Protein AF-A0AAD4LZF1-F1 (afdb_monomer)

Mean predicted aligned error: 11.94 Å

pLDDT: mean 76.44, std 16.48, range [36.81, 95.44]

Organism: NCBI:txid376703

Radius of gyration: 21.5 Å; Cα contacts (8 Å, |Δi|>4): 85; chains: 1; bounding box: 48×37×71 Å

InterPro domains:
  IPR036389 Ribonuclease III, endonuclease domain superfamily [G3DSA:1.10.1520.10] (51-117)
  IPR036389 Ribonuclease III, endonuclease domain superfamily [SSF69065] (52-113)

Foldseek 3Di:
DDDPDPDDPPQDDQDDQDDPVLLCVLQEDCQVVDVDPDDPDPPPPPPLPPLVVLVVNVQLVSHDHDPVCNCVQSPRSVNSVSSVVSSLVSCCVRPNDVVSCVNVCSRCVVVVVVVVVVVCVVVVHDPDDPPDPPPPPPDD

Structure (mmCIF, N/CA/C/O backbone):
data_AF-A0AAD4LZF1-F1
#
_entry.id   AF-A0AAD4LZF1-F1
#
loop_
_atom_site.group_PDB
_atom_site.id
_atom_site.type_symbol
_atom_site.label_atom_id
_atom_site.label_alt_id
_atom_site.label_comp_id
_atom_site.label_asym_id
_atom_site.label_entity_id
_atom_site.label_seq_id
_atom_site.pdbx_PDB_ins_code
_atom_site.Cartn_x
_atom_site.Cartn_y
_atom_site.Cartn_z
_atom_site.occupancy
_atom_site.B_iso_or_equiv
_atom_site.auth_seq_id
_atom_site.auth_comp_id
_atom_site.auth_asym_id
_atom_site.auth_atom_id
_atom_site.pdbx_PDB_model_num
ATOM 1 N N . MET A 1 1 ? 18.731 -2.431 35.825 1.00 36.81 1 MET A N 1
ATOM 2 C CA . MET A 1 1 ? 18.880 -1.824 34.486 1.00 36.81 1 MET A CA 1
ATOM 3 C C . MET A 1 1 ? 18.240 -2.764 33.480 1.00 36.81 1 MET A C 1
ATOM 5 O O . MET A 1 1 ? 18.875 -3.706 33.034 1.00 36.81 1 MET A O 1
ATOM 9 N N . THR A 1 2 ? 16.950 -2.585 33.219 1.00 37.28 2 THR A N 1
ATOM 10 C CA . THR A 1 2 ? 16.228 -3.294 32.157 1.00 37.28 2 THR A CA 1
ATOM 11 C C . THR A 1 2 ? 16.362 -2.472 30.876 1.00 37.28 2 THR A C 1
ATOM 13 O O . THR A 1 2 ? 16.086 -1.271 30.928 1.00 37.28 2 THR A O 1
ATOM 16 N N . PRO A 1 3 ? 16.807 -3.041 29.744 1.00 48.44 3 PRO A N 1
ATOM 17 C CA . PRO A 1 3 ? 16.782 -2.311 28.489 1.00 48.44 3 PRO A CA 1
ATOM 18 C C . PRO A 1 3 ? 15.330 -2.242 28.009 1.00 48.44 3 PRO A C 1
ATOM 20 O O . PRO A 1 3 ? 14.691 -3.265 27.768 1.00 48.44 3 PRO A O 1
ATOM 23 N N . SER A 1 4 ? 14.803 -1.023 27.920 1.00 38.22 4 SER A N 1
ATOM 24 C CA . SER A 1 4 ? 13.548 -0.724 27.240 1.00 38.22 4 SER A CA 1
ATOM 25 C C . SER A 1 4 ? 13.664 -1.163 25.784 1.00 38.22 4 SER A C 1
ATOM 27 O O . SER A 1 4 ? 14.467 -0.617 25.028 1.00 38.22 4 SER A O 1
ATOM 29 N N . VAL A 1 5 ? 12.875 -2.165 25.402 1.00 43.38 5 VAL A N 1
ATOM 30 C CA . VAL A 1 5 ? 12.679 -2.546 24.004 1.00 43.38 5 VAL A CA 1
ATOM 31 C C . VAL A 1 5 ? 12.005 -1.361 23.320 1.00 43.38 5 VAL A C 1
ATOM 33 O O . VAL A 1 5 ? 10.864 -1.022 23.625 1.00 43.38 5 VAL A O 1
ATOM 36 N N . GLN A 1 6 ? 12.749 -0.683 22.450 1.00 39.31 6 GLN A N 1
ATOM 37 C CA . GLN A 1 6 ? 12.203 0.312 21.540 1.00 39.31 6 GLN A CA 1
ATOM 38 C C . GLN A 1 6 ? 11.316 -0.430 20.538 1.00 39.31 6 GLN A C 1
ATOM 40 O O . GLN A 1 6 ? 11.811 -1.080 19.618 1.00 39.31 6 GLN A O 1
ATOM 45 N N . SER A 1 7 ? 10.006 -0.378 20.761 1.00 40.50 7 SER A N 1
ATOM 46 C CA . SER A 1 7 ? 8.990 -0.882 19.846 1.00 40.50 7 SER A CA 1
ATOM 47 C C . SER A 1 7 ? 9.054 -0.075 18.550 1.00 40.50 7 SER A C 1
ATOM 49 O O . SER A 1 7 ? 8.466 0.998 18.444 1.00 40.50 7 SER A O 1
ATOM 51 N N . SER A 1 8 ? 9.808 -0.565 17.566 1.00 46.56 8 SER A N 1
ATOM 52 C CA . SER A 1 8 ? 9.588 -0.155 16.177 1.00 46.56 8 SER A CA 1
ATOM 53 C C . SER A 1 8 ? 8.138 -0.503 15.825 1.00 46.56 8 SER A C 1
ATOM 55 O O . SER A 1 8 ? 7.677 -1.558 16.268 1.00 46.56 8 SER A O 1
ATOM 57 N N . PRO A 1 9 ? 7.399 0.339 15.085 1.00 54.47 9 PRO A N 1
ATOM 58 C CA . PRO A 1 9 ? 6.057 -0.016 14.644 1.00 54.47 9 PRO A CA 1
ATOM 59 C C . PRO A 1 9 ? 6.167 -1.297 13.814 1.00 54.47 9 PRO A C 1
ATOM 61 O O . PRO A 1 9 ? 6.725 -1.295 12.717 1.00 54.47 9 PRO A O 1
ATOM 64 N N . GLU A 1 10 ? 5.730 -2.419 14.382 1.00 69.19 10 GLU A N 1
ATOM 65 C CA . GLU A 1 10 ? 5.792 -3.721 13.730 1.00 69.19 10 GLU A CA 1
ATOM 66 C C . GLU A 1 10 ? 4.766 -3.699 12.600 1.00 69.19 10 GLU A C 1
ATOM 68 O O . GLU A 1 10 ? 3.563 -3.847 12.810 1.00 69.19 10 GLU A O 1
ATOM 73 N N . LEU A 1 11 ? 5.240 -3.376 11.397 1.00 73.50 11 LEU A N 1
ATOM 74 C CA . LEU A 1 11 ? 4.380 -3.263 10.232 1.00 73.50 11 LEU A CA 1
ATOM 75 C C . LEU A 1 11 ? 3.673 -4.596 9.999 1.00 73.50 11 LEU A C 1
ATOM 77 O O . LEU A 1 11 ? 4.329 -5.644 10.019 1.00 73.50 11 LEU A O 1
ATOM 81 N N . PRO A 1 12 ? 2.360 -4.586 9.714 1.00 84.50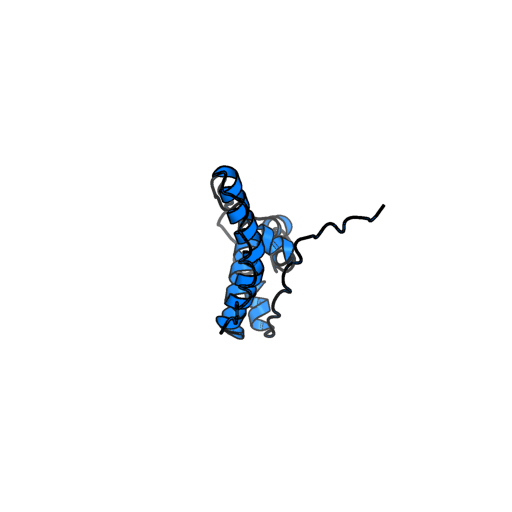 12 PRO A N 1
ATOM 82 C CA . PRO A 1 12 ? 1.670 -5.817 9.398 1.00 84.50 12 PRO A CA 1
ATOM 83 C C . PRO A 1 12 ? 2.318 -6.457 8.165 1.00 84.50 12 PRO A C 1
ATOM 85 O O . PRO A 1 12 ? 2.735 -5.743 7.240 1.00 84.50 12 PRO A O 1
ATOM 88 N N . PRO A 1 13 ? 2.402 -7.795 8.118 1.00 87.69 13 PRO A N 1
ATOM 89 C CA . PRO A 1 13 ? 3.022 -8.489 7.003 1.00 87.69 13 PRO A CA 1
ATOM 90 C C . PRO A 1 13 ? 2.295 -8.157 5.699 1.00 87.69 13 PRO A C 1
ATOM 92 O O . PRO A 1 13 ? 1.065 -8.107 5.644 1.00 87.69 13 PRO A O 1
ATOM 95 N N . LEU A 1 14 ? 3.069 -7.941 4.636 1.00 87.81 14 LEU A N 1
ATOM 96 C CA . LEU A 1 14 ? 2.536 -7.613 3.319 1.00 87.81 14 LEU A CA 1
ATOM 97 C C . LEU A 1 14 ? 1.763 -8.821 2.738 1.00 87.81 14 LEU A C 1
ATOM 99 O O . LEU A 1 14 ? 2.366 -9.886 2.559 1.00 87.81 14 LEU A O 1
ATOM 103 N N . PRO A 1 15 ? 0.463 -8.694 2.405 1.00 90.69 15 PRO A N 1
ATOM 104 C CA . PRO A 1 15 ? -0.333 -9.817 1.915 1.00 90.69 15 PRO A CA 1
ATOM 105 C C . PRO A 1 15 ? 0.157 -10.324 0.557 1.00 90.69 15 PRO A C 1
ATOM 107 O O . PRO A 1 15 ? 0.110 -9.609 -0.436 1.00 90.69 15 PRO A O 1
ATOM 110 N N . ALA A 1 16 ? 0.597 -11.579 0.481 1.00 90.06 16 ALA A N 1
ATOM 111 C CA . ALA A 1 16 ? 1.191 -12.117 -0.739 1.00 90.06 16 ALA A CA 1
ATOM 112 C C . ALA A 1 16 ? 0.182 -12.214 -1.900 1.00 90.06 16 ALA A C 1
ATOM 114 O O . ALA A 1 16 ? -0.830 -12.906 -1.804 1.00 90.06 16 ALA A O 1
ATOM 115 N N . ILE A 1 17 ? 0.509 -11.578 -3.026 1.00 89.81 17 ILE A N 1
ATOM 116 C CA . ILE A 1 17 ? -0.173 -11.731 -4.321 1.00 89.81 17 ILE A CA 1
ATOM 117 C C . ILE A 1 17 ? 0.392 -12.980 -5.005 1.00 89.81 17 ILE A C 1
ATOM 119 O O . ILE A 1 17 ? 1.608 -13.094 -5.177 1.00 89.81 17 ILE A O 1
ATOM 123 N N . LYS A 1 18 ? -0.473 -13.934 -5.366 1.00 88.69 18 LYS A N 1
ATOM 124 C CA . LYS A 1 18 ? -0.049 -15.253 -5.876 1.00 88.69 18 LYS A CA 1
ATOM 125 C C . LYS A 1 18 ? 0.132 -15.255 -7.388 1.00 88.69 18 LYS A C 1
ATOM 127 O O . LYS A 1 18 ? 0.946 -16.025 -7.898 1.00 88.69 18 LYS A O 1
ATOM 132 N N . SER A 1 19 ? -0.607 -14.421 -8.120 1.00 91.06 19 SER A N 1
ATOM 133 C CA . SER A 1 19 ? -0.512 -14.427 -9.577 1.00 91.06 19 SER A CA 1
ATOM 134 C C . SER A 1 19 ? 0.732 -13.692 -10.063 1.00 91.06 19 SER A C 1
ATOM 136 O O . SER A 1 19 ? 0.907 -12.484 -9.867 1.00 91.06 19 SER A O 1
ATOM 138 N N . GLY A 1 20 ? 1.574 -14.413 -10.803 1.00 86.19 20 GLY A N 1
ATOM 139 C CA . GLY A 1 20 ? 2.741 -13.832 -11.462 1.00 86.19 20 GLY A CA 1
ATOM 140 C C . GLY A 1 20 ? 2.382 -12.767 -12.506 1.00 86.19 20 GLY A C 1
ATOM 141 O O . GLY A 1 20 ? 3.174 -11.853 -12.739 1.00 86.19 20 GLY A O 1
ATOM 142 N N . THR A 1 21 ? 1.193 -12.836 -13.118 1.00 88.62 21 THR A N 1
ATOM 143 C CA . THR A 1 21 ? 0.737 -11.823 -14.086 1.00 88.62 21 THR A CA 1
ATOM 144 C C . THR A 1 21 ? 0.333 -10.528 -13.389 1.00 88.62 21 THR A C 1
ATOM 146 O O . THR A 1 21 ? 0.741 -9.458 -13.838 1.00 88.62 21 THR A O 1
ATOM 149 N N . THR A 1 22 ? -0.373 -10.617 -12.258 1.00 88.44 22 THR A N 1
ATOM 150 C CA . THR A 1 22 ? -0.732 -9.467 -11.417 1.00 88.44 22 THR A CA 1
ATOM 151 C C . THR A 1 22 ? 0.522 -8.778 -10.887 1.00 88.44 22 THR A C 1
ATOM 153 O O . THR A 1 22 ? 0.678 -7.572 -11.058 1.00 88.44 22 THR A O 1
ATOM 156 N N . LEU A 1 23 ? 1.472 -9.540 -10.330 1.00 89.31 23 LEU A N 1
ATOM 157 C CA . LEU A 1 23 ? 2.755 -8.998 -9.866 1.00 89.31 23 LEU A CA 1
ATOM 158 C C . LEU A 1 23 ? 3.508 -8.286 -10.992 1.00 89.31 23 LEU A C 1
ATOM 160 O O . LEU A 1 23 ? 3.975 -7.163 -10.816 1.00 89.31 23 LEU A O 1
ATOM 164 N N . ARG A 1 24 ? 3.591 -8.907 -12.174 1.00 88.56 24 ARG A N 1
ATOM 165 C CA . ARG A 1 24 ? 4.243 -8.291 -13.333 1.00 88.56 24 ARG A CA 1
ATOM 166 C C . ARG A 1 24 ? 3.566 -6.980 -13.727 1.00 88.56 24 ARG A C 1
ATOM 168 O O . ARG A 1 24 ? 4.271 -6.028 -14.039 1.00 88.56 24 ARG A O 1
ATOM 175 N N . GLN A 1 25 ? 2.238 -6.909 -13.702 1.00 88.12 2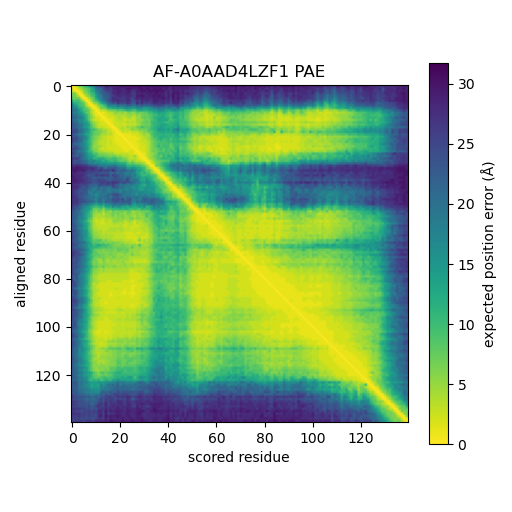5 GLN A N 1
ATOM 176 C CA . GLN A 1 25 ? 1.505 -5.677 -14.001 1.00 88.12 25 GLN A CA 1
ATOM 177 C C . GLN A 1 25 ? 1.766 -4.582 -12.962 1.00 88.12 25 GLN A C 1
ATOM 179 O O . GLN A 1 25 ? 2.068 -3.460 -13.355 1.00 88.12 25 GLN A O 1
ATOM 184 N N . ILE A 1 26 ? 1.715 -4.910 -11.667 1.00 90.38 26 ILE A N 1
ATOM 185 C CA . ILE A 1 26 ? 1.955 -3.958 -10.569 1.00 90.38 26 ILE A CA 1
ATOM 186 C C . ILE A 1 26 ? 3.350 -3.343 -10.669 1.00 90.38 26 ILE A C 1
ATOM 188 O O . ILE A 1 26 ? 3.512 -2.135 -10.529 1.00 90.38 26 ILE A O 1
ATOM 192 N N . PHE A 1 27 ? 4.362 -4.177 -10.913 1.00 91.06 27 PHE A N 1
ATOM 193 C CA . PHE A 1 27 ? 5.754 -3.738 -10.873 1.00 91.06 27 PHE A CA 1
ATOM 194 C C . PHE A 1 27 ? 6.283 -3.224 -12.214 1.00 91.06 27 PHE A C 1
ATOM 196 O O . PHE A 1 27 ? 7.399 -2.717 -12.263 1.00 91.06 27 PHE A O 1
ATOM 203 N N . THR A 1 28 ? 5.519 -3.304 -13.307 1.00 88.62 28 THR A N 1
ATOM 204 C CA . THR A 1 28 ? 5.953 -2.738 -14.592 1.00 88.62 28 THR A CA 1
ATOM 205 C C . THR A 1 28 ? 5.6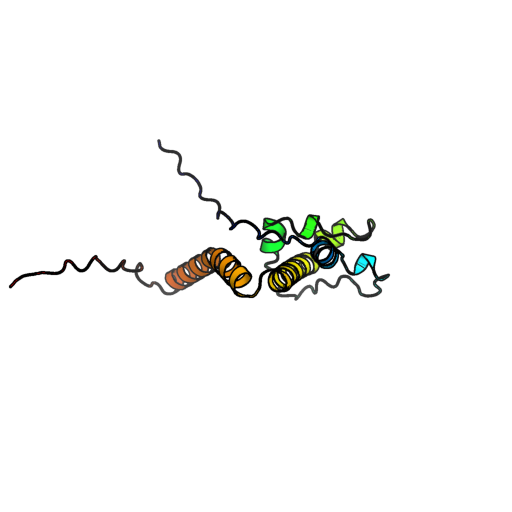23 -1.254 -14.649 1.00 88.62 28 THR A C 1
ATOM 207 O O . THR A 1 28 ? 4.474 -0.859 -14.836 1.00 88.62 28 THR A O 1
ATOM 210 N N . HIS A 1 29 ? 6.647 -0.411 -14.552 1.00 84.75 29 HIS A N 1
ATOM 211 C CA . HIS A 1 29 ? 6.457 1.028 -14.648 1.00 84.75 29 HIS A CA 1
ATOM 212 C C . HIS A 1 29 ? 6.276 1.485 -16.107 1.00 84.75 29 HIS A C 1
ATOM 214 O O . HIS A 1 29 ? 6.870 0.946 -17.046 1.00 84.75 29 HIS A O 1
ATOM 220 N N . ARG A 1 30 ? 5.515 2.569 -16.310 1.00 77.62 30 ARG A N 1
ATOM 221 C CA . ARG A 1 30 ? 5.221 3.144 -17.638 1.00 77.62 30 ARG A CA 1
ATOM 222 C C . ARG A 1 30 ? 6.456 3.562 -18.446 1.00 77.62 30 ARG A C 1
ATOM 224 O O . ARG A 1 30 ? 6.371 3.623 -19.671 1.00 77.62 30 ARG A O 1
ATOM 231 N N . SER A 1 31 ? 7.589 3.833 -17.787 1.00 73.38 31 SER A N 1
ATOM 232 C CA . SER A 1 31 ? 8.857 4.140 -18.471 1.00 73.38 31 SER A CA 1
ATOM 233 C C . SER A 1 31 ? 9.354 2.969 -19.317 1.00 73.38 31 SER A C 1
ATOM 235 O O . SER A 1 31 ? 10.038 3.196 -20.305 1.00 73.38 31 SER A O 1
ATOM 237 N N . LEU A 1 32 ? 8.976 1.729 -18.989 1.00 72.94 32 LEU A N 1
ATOM 238 C CA . LEU A 1 32 ? 9.305 0.555 -19.794 1.00 72.94 32 LEU A CA 1
ATOM 239 C C . LEU A 1 32 ? 8.446 0.462 -21.067 1.00 72.94 32 LEU A C 1
ATOM 241 O O . LEU A 1 32 ? 8.939 0.051 -22.113 1.00 72.94 32 LEU A O 1
ATOM 245 N N . ALA A 1 33 ? 7.175 0.871 -20.992 1.00 63.16 33 ALA A N 1
ATOM 246 C CA . ALA A 1 33 ? 6.196 0.714 -22.071 1.00 63.16 33 ALA A CA 1
ATOM 247 C C . ALA A 1 33 ? 6.156 1.885 -23.072 1.00 63.16 33 ALA A C 1
ATOM 249 O O . ALA A 1 33 ? 5.661 1.725 -24.188 1.0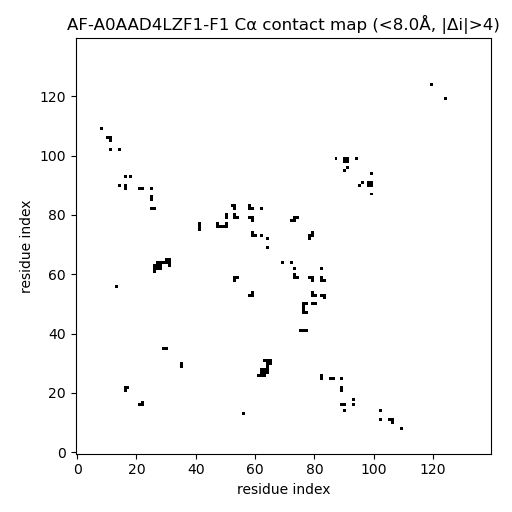0 63.16 33 ALA A O 1
ATOM 250 N N . ARG A 1 34 ? 6.642 3.080 -22.704 1.00 54.31 34 ARG A N 1
ATOM 251 C CA . ARG A 1 34 ? 6.663 4.258 -23.588 1.00 54.31 34 ARG A CA 1
ATOM 252 C C . ARG A 1 34 ? 7.927 5.088 -23.380 1.00 54.31 34 ARG A C 1
ATOM 254 O O . ARG A 1 34 ? 8.329 5.335 -22.249 1.00 54.31 34 ARG A O 1
ATOM 261 N N . ARG A 1 35 ? 8.487 5.620 -24.475 1.00 51.31 35 ARG A N 1
ATOM 262 C CA . ARG A 1 35 ? 9.477 6.712 -24.448 1.00 51.31 35 ARG A CA 1
ATOM 263 C C . ARG A 1 35 ? 8.761 7.954 -23.890 1.00 51.31 35 ARG A C 1
ATOM 265 O O . ARG A 1 35 ? 8.056 8.646 -24.623 1.00 51.31 35 ARG A O 1
ATOM 272 N N . SER A 1 36 ? 8.787 8.155 -22.573 1.00 49.00 36 SER A N 1
ATOM 273 C CA . SER A 1 36 ? 7.949 9.164 -21.918 1.00 49.00 36 SER A CA 1
ATOM 274 C C . SER A 1 36 ? 8.436 10.574 -22.259 1.00 49.00 36 SER A C 1
ATOM 276 O O . SER A 1 36 ? 9.490 10.998 -21.804 1.00 49.00 36 SER A O 1
ATOM 278 N N . LYS A 1 37 ? 7.644 11.307 -23.052 1.00 51.84 37 LYS A N 1
ATOM 279 C CA . LYS A 1 37 ? 7.846 12.736 -23.361 1.00 51.84 37 LYS A CA 1
ATOM 280 C C . LYS A 1 37 ? 7.353 13.668 -22.237 1.00 51.84 37 LYS A C 1
ATOM 282 O O . LYS A 1 37 ? 7.563 14.870 -22.314 1.00 51.84 37 LYS A O 1
ATOM 287 N N . ARG A 1 38 ? 6.675 13.119 -21.218 1.00 50.59 38 ARG A N 1
ATOM 288 C CA . ARG A 1 38 ? 6.294 13.837 -19.995 1.00 50.59 38 ARG A CA 1
ATOM 289 C C . ARG A 1 38 ? 7.495 13.858 -19.062 1.00 50.59 38 ARG A C 1
ATOM 291 O O . ARG A 1 38 ? 8.007 12.790 -18.722 1.00 50.59 38 ARG A O 1
ATOM 298 N N . ALA A 1 39 ? 7.921 15.059 -18.680 1.00 53.09 39 ALA A N 1
ATOM 299 C CA . ALA A 1 39 ? 8.826 15.239 -17.564 1.00 53.09 39 ALA A CA 1
ATOM 300 C C . ALA A 1 39 ? 8.276 14.457 -16.359 1.00 53.09 39 ALA A C 1
ATOM 302 O O . ALA A 1 39 ? 7.063 14.363 -16.161 1.00 53.09 39 ALA A O 1
ATOM 303 N N . PHE A 1 40 ? 9.175 13.811 -15.621 1.00 54.34 40 PHE A N 1
ATOM 304 C CA . PHE A 1 40 ? 8.878 13.274 -14.299 1.00 54.34 40 PHE A CA 1
ATOM 305 C C . PHE A 1 40 ? 8.548 14.475 -13.412 1.00 54.34 40 PHE A C 1
ATOM 307 O O . PHE A 1 40 ? 9.449 15.064 -12.828 1.00 54.34 40 PHE A O 1
ATOM 314 N N . GLU A 1 41 ? 7.303 14.934 -13.455 1.00 52.03 41 GLU A N 1
ATOM 315 C CA . GLU A 1 41 ? 6.861 16.101 -12.703 1.00 52.03 41 GLU A CA 1
ATOM 316 C C . GLU A 1 41 ? 6.525 15.638 -11.293 1.00 52.03 41 GLU A C 1
ATOM 318 O O . GLU A 1 41 ? 5.379 15.329 -10.985 1.00 52.03 41 GLU A O 1
ATOM 323 N N . ASP A 1 42 ? 7.556 15.581 -10.451 1.00 54.84 42 ASP A N 1
ATOM 324 C CA . ASP A 1 42 ? 7.372 15.997 -9.068 1.00 54.84 42 ASP A CA 1
ATOM 325 C C . ASP A 1 42 ? 7.075 17.497 -9.143 1.00 54.84 42 ASP A C 1
ATOM 327 O O . ASP A 1 42 ? 7.940 18.305 -9.497 1.00 54.84 42 ASP A O 1
ATOM 331 N N . SER A 1 43 ? 5.811 17.869 -8.945 1.00 54.06 43 SER A N 1
ATOM 332 C CA . SER A 1 43 ? 5.473 19.283 -8.840 1.00 54.06 43 SER A CA 1
ATOM 333 C C . SER A 1 43 ? 6.067 19.786 -7.522 1.00 54.06 43 SER A C 1
ATOM 335 O O . SER A 1 43 ? 5.837 19.155 -6.493 1.00 54.06 43 SER A O 1
ATOM 337 N N . PRO A 1 44 ? 6.805 20.909 -7.495 1.00 56.81 44 PRO A N 1
ATOM 338 C CA . PRO A 1 44 ? 7.377 21.438 -6.253 1.00 56.81 44 PRO A CA 1
ATOM 339 C C . PRO A 1 44 ? 6.309 21.841 -5.217 1.00 56.81 44 PRO A C 1
ATOM 341 O O . PRO A 1 44 ? 6.642 22.061 -4.060 1.00 56.81 44 PRO A O 1
ATOM 344 N N . ASN A 1 45 ? 5.039 21.911 -5.632 1.00 58.34 45 ASN A N 1
ATOM 345 C CA . ASN A 1 45 ? 3.871 22.142 -4.781 1.00 58.34 45 ASN A CA 1
ATOM 346 C C . ASN A 1 45 ? 2.986 20.889 -4.623 1.00 58.34 45 ASN A C 1
ATOM 348 O O . ASN A 1 45 ? 1.833 21.029 -4.222 1.00 58.34 45 ASN A O 1
ATOM 352 N N . ASP A 1 46 ? 3.454 19.692 -4.995 1.00 56.25 46 ASP A N 1
ATOM 353 C CA . ASP A 1 46 ? 2.711 18.450 -4.759 1.00 56.25 46 ASP A CA 1
ATOM 354 C C . ASP A 1 46 ? 2.690 18.169 -3.249 1.00 56.25 46 ASP A C 1
ATOM 356 O O . ASP A 1 46 ? 3.746 17.919 -2.663 1.00 56.25 46 ASP A O 1
ATOM 360 N N . PRO A 1 47 ? 1.521 18.229 -2.590 1.00 53.62 47 PRO A N 1
ATOM 361 C CA . PRO A 1 47 ? 1.413 18.042 -1.155 1.00 53.62 47 PRO A CA 1
ATOM 362 C C . PRO A 1 47 ? 1.443 16.562 -0.772 1.00 53.62 47 PRO A C 1
ATOM 364 O O . PRO A 1 47 ? 0.913 16.250 0.280 1.00 53.62 47 PRO A O 1
ATOM 367 N N . SER A 1 48 ? 1.960 15.658 -1.615 1.00 50.97 48 SER A N 1
ATOM 368 C CA . SER A 1 48 ? 2.070 14.219 -1.341 1.00 50.97 48 SER A CA 1
ATOM 369 C C . SER A 1 48 ? 3.381 13.922 -0.597 1.00 50.97 48 SER A C 1
ATOM 371 O O . SER A 1 48 ? 4.377 13.609 -1.254 1.00 50.97 48 SER A O 1
ATOM 373 N N . PRO A 1 49 ? 3.438 14.011 0.747 1.00 48.97 49 PRO A N 1
ATOM 374 C CA . PRO A 1 49 ? 4.684 13.959 1.500 1.00 48.97 49 PRO A CA 1
ATOM 375 C C . PRO A 1 49 ? 4.962 12.531 2.013 1.00 48.97 49 PRO A C 1
ATOM 377 O O . PRO A 1 49 ? 6.039 12.263 2.533 1.00 48.97 49 PRO A O 1
ATOM 380 N N . ASP A 1 50 ? 4.014 11.601 1.827 1.00 56.97 50 ASP A N 1
ATOM 381 C CA . ASP A 1 50 ? 3.890 10.394 2.649 1.00 56.97 50 ASP A CA 1
ATOM 382 C C . ASP A 1 50 ? 3.961 9.120 1.788 1.00 56.97 50 ASP A C 1
ATOM 384 O O . ASP A 1 50 ? 3.132 8.211 1.832 1.00 56.97 50 ASP A O 1
ATOM 388 N N . ASN A 1 51 ? 4.988 9.046 0.948 1.00 64.19 51 ASN A N 1
ATOM 389 C CA . ASN A 1 51 ? 5.400 7.852 0.202 1.00 64.19 51 ASN A CA 1
ATOM 390 C C . ASN A 1 51 ? 6.109 6.804 1.087 1.00 64.19 51 ASN A C 1
ATOM 392 O O . ASN A 1 51 ? 6.519 5.749 0.591 1.00 64.19 51 ASN A O 1
ATOM 396 N N . GLU A 1 52 ? 6.204 7.055 2.396 1.00 70.31 52 GLU A N 1
ATOM 397 C CA . GLU A 1 52 ? 6.855 6.193 3.385 1.00 70.31 52 GLU A CA 1
ATOM 398 C C . GLU A 1 52 ? 6.383 4.740 3.286 1.00 70.31 52 GLU A C 1
ATOM 400 O O . GLU A 1 52 ? 7.190 3.821 3.326 1.00 70.31 52 GLU A O 1
ATOM 405 N N . HIS A 1 53 ? 5.094 4.497 3.051 1.00 77.75 53 HIS A N 1
ATOM 406 C CA . HIS A 1 53 ? 4.532 3.144 3.035 1.00 77.75 53 HIS A CA 1
ATOM 407 C C . HIS A 1 53 ? 5.106 2.249 1.922 1.00 77.75 53 HIS A C 1
ATOM 409 O O . HIS A 1 53 ? 5.360 1.061 2.129 1.00 77.75 53 HIS A O 1
ATOM 415 N N . ALA A 1 54 ? 5.363 2.810 0.739 1.00 77.88 54 ALA A N 1
ATOM 416 C CA . ALA A 1 54 ? 5.989 2.076 -0.361 1.00 77.88 54 ALA A CA 1
ATOM 417 C C . ALA A 1 54 ? 7.479 1.800 -0.102 1.00 77.88 54 ALA A C 1
ATOM 419 O O . ALA A 1 54 ? 8.030 0.812 -0.604 1.00 77.88 54 ALA A O 1
ATOM 420 N N . VAL A 1 55 ? 8.129 2.681 0.663 1.00 80.19 55 VAL A N 1
ATOM 421 C CA . VAL A 1 55 ? 9.526 2.546 1.087 1.00 80.19 55 VAL A CA 1
ATOM 422 C C . VAL A 1 55 ? 9.656 1.493 2.177 1.00 80.19 55 VAL A C 1
ATOM 424 O O . VAL A 1 55 ? 10.459 0.575 2.031 1.00 80.19 55 VAL A O 1
ATOM 427 N N . LEU A 1 56 ? 8.800 1.557 3.194 1.00 83.81 56 LEU A N 1
ATOM 428 C CA . LEU A 1 56 ? 8.738 0.633 4.323 1.00 83.81 56 LEU A CA 1
ATOM 429 C C . LEU A 1 56 ? 8.562 -0.828 3.881 1.00 83.81 56 LEU A C 1
ATOM 431 O O . LEU A 1 56 ? 9.205 -1.722 4.423 1.00 83.81 56 LEU A O 1
ATOM 435 N N . TYR A 1 57 ? 7.750 -1.072 2.850 1.00 86.12 57 TYR A N 1
ATOM 436 C CA . TYR A 1 57 ? 7.581 -2.405 2.260 1.00 86.12 57 TYR A CA 1
ATOM 437 C C . TYR A 1 57 ? 8.572 -2.737 1.129 1.00 86.12 57 TYR A C 1
ATOM 439 O O . TYR A 1 57 ? 8.481 -3.812 0.530 1.00 86.12 57 TYR A O 1
ATOM 447 N N . GLY A 1 58 ? 9.486 -1.826 0.777 1.00 88.19 58 GLY A N 1
ATOM 448 C CA . GLY A 1 58 ? 10.457 -2.021 -0.306 1.00 88.19 58 GLY A CA 1
ATOM 449 C C . GLY A 1 58 ? 9.826 -2.219 -1.692 1.00 88.19 58 GLY A C 1
ATOM 450 O O . GLY A 1 58 ? 10.426 -2.834 -2.574 1.00 88.19 58 GLY A O 1
ATOM 451 N N . LEU A 1 59 ? 8.598 -1.737 -1.913 1.00 88.38 59 LEU A N 1
ATOM 452 C CA . LEU A 1 59 ? 7.861 -1.961 -3.165 1.00 88.38 59 LEU A CA 1
ATOM 453 C C . LEU A 1 59 ? 8.505 -1.242 -4.351 1.00 88.38 59 LEU A C 1
ATOM 455 O O . LEU A 1 59 ? 8.535 -1.769 -5.462 1.00 88.38 59 LEU A O 1
ATOM 459 N N . HIS A 1 60 ? 9.037 -0.050 -4.106 1.00 87.38 60 HIS A N 1
ATOM 460 C CA . HIS A 1 60 ? 9.695 0.781 -5.108 1.00 87.38 60 HIS A CA 1
ATOM 461 C C . HIS A 1 60 ? 10.941 0.117 -5.705 1.00 87.38 60 HIS A C 1
ATOM 463 O O . HIS A 1 60 ? 11.176 0.213 -6.908 1.00 87.38 60 HIS A O 1
ATOM 469 N N . GLU A 1 61 ? 11.679 -0.663 -4.914 1.00 89.06 61 GLU A N 1
ATOM 470 C CA . GLU A 1 61 ? 12.851 -1.394 -5.402 1.00 89.06 61 GLU A CA 1
ATOM 471 C C . GLU A 1 61 ? 12.509 -2.509 -6.388 1.00 89.06 61 GLU A C 1
ATOM 473 O O . GLU A 1 61 ? 13.318 -2.872 -7.248 1.00 89.06 61 GLU A O 1
ATOM 478 N N . ARG A 1 62 ? 11.283 -3.024 -6.304 1.00 90.56 62 ARG A N 1
ATOM 479 C CA . ARG A 1 62 ? 10.785 -4.094 -7.169 1.00 90.56 62 ARG A CA 1
ATOM 480 C C . ARG A 1 62 ? 10.280 -3.575 -8.515 1.00 90.56 62 ARG A C 1
ATOM 482 O O . ARG A 1 62 ? 9.940 -4.389 -9.371 1.00 90.56 62 ARG A O 1
ATOM 489 N N . LEU A 1 63 ? 10.231 -2.255 -8.717 1.00 89.38 63 LEU A N 1
ATOM 490 C CA . LEU A 1 63 ? 9.811 -1.655 -9.980 1.00 89.38 63 LEU A CA 1
ATOM 491 C C . LEU A 1 63 ? 10.753 -2.038 -11.125 1.00 89.38 63 LEU A C 1
ATOM 493 O O . LEU A 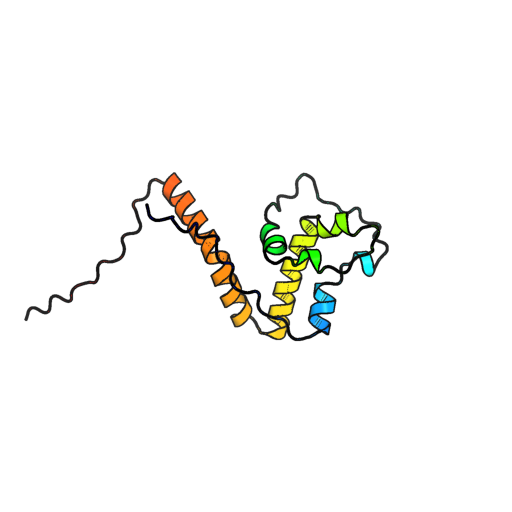1 63 ? 11.962 -1.801 -11.087 1.00 89.38 63 LEU A O 1
ATOM 497 N N . VAL A 1 64 ? 10.162 -2.565 -12.193 1.00 88.81 64 VAL A N 1
ATOM 498 C CA . VAL A 1 64 ? 10.815 -2.811 -13.473 1.00 88.81 64 VAL A CA 1
ATOM 499 C C . VAL A 1 64 ? 10.705 -1.543 -14.313 1.00 88.81 64 VAL A C 1
ATOM 501 O O . VAL A 1 64 ? 9.620 -1.123 -14.725 1.00 88.81 64 VAL A O 1
ATOM 504 N N . VAL A 1 65 ? 11.856 -0.925 -14.551 1.00 87.56 65 VAL A N 1
ATOM 505 C CA . VAL A 1 65 ? 12.023 0.390 -15.181 1.00 87.56 65 VAL A CA 1
ATOM 506 C C . VAL A 1 65 ? 13.145 0.331 -16.216 1.00 87.56 65 VAL A C 1
ATOM 508 O O . VAL A 1 65 ? 13.969 -0.582 -16.209 1.00 87.56 65 VAL A O 1
ATOM 511 N N . GLN A 1 66 ? 13.208 1.317 -17.112 1.00 84.88 66 GLN A N 1
ATOM 512 C CA . GLN A 1 66 ? 14.385 1.492 -17.968 1.00 84.88 66 GLN A CA 1
ATOM 513 C C . GLN A 1 66 ? 15.616 1.858 -17.125 1.00 84.88 66 GLN A C 1
ATOM 515 O O . GLN A 1 66 ? 15.548 2.787 -16.321 1.00 84.88 66 GLN A O 1
ATOM 520 N N . VAL A 1 67 ? 16.745 1.176 -17.361 1.00 83.69 67 VAL A N 1
ATOM 521 C CA . VAL A 1 67 ? 17.995 1.310 -16.579 1.00 83.69 67 VAL A CA 1
ATOM 522 C C . VAL A 1 67 ? 18.457 2.764 -16.469 1.00 83.69 67 VAL A C 1
ATOM 524 O O . VAL A 1 67 ? 18.767 3.232 -15.382 1.00 83.69 67 VAL A O 1
ATOM 527 N N . ALA A 1 68 ? 18.407 3.516 -17.570 1.00 82.62 68 ALA A N 1
ATOM 528 C CA . ALA A 1 68 ? 18.835 4.915 -17.612 1.00 82.62 68 ALA A CA 1
ATOM 529 C C . ALA A 1 68 ? 17.995 5.871 -16.742 1.00 82.62 68 ALA A C 1
ATOM 531 O O . ALA A 1 68 ? 18.349 7.037 -16.610 1.00 82.62 68 ALA A O 1
ATOM 532 N N . GLN A 1 69 ? 16.851 5.426 -16.215 1.00 79.31 69 GLN A N 1
ATOM 533 C CA . GLN A 1 69 ? 15.954 6.216 -15.367 1.00 79.31 69 GLN A CA 1
ATOM 534 C C . GLN A 1 69 ? 15.718 5.544 -14.008 1.00 79.31 69 GLN A C 1
ATOM 536 O O . GLN A 1 69 ? 14.847 5.995 -13.271 1.00 79.31 69 GLN A O 1
ATOM 541 N N . ALA A 1 70 ? 16.438 4.462 -13.686 1.00 83.88 70 ALA A N 1
ATOM 542 C CA . ALA A 1 70 ? 16.107 3.602 -12.557 1.00 83.88 70 ALA A CA 1
ATOM 543 C C . ALA A 1 70 ? 16.121 4.352 -11.224 1.00 83.88 70 ALA A C 1
ATOM 545 O O . ALA A 1 70 ? 15.090 4.397 -10.558 1.00 83.88 70 ALA A O 1
ATOM 546 N N . ASP A 1 71 ? 17.230 5.014 -10.900 1.00 84.12 71 ASP A N 1
ATOM 547 C CA . ASP A 1 71 ? 17.387 5.737 -9.632 1.00 84.12 71 ASP A CA 1
ATOM 548 C C . ASP A 1 71 ? 16.362 6.866 -9.505 1.00 84.12 71 ASP A C 1
ATOM 550 O O . ASP A 1 71 ? 15.702 7.023 -8.480 1.00 84.12 71 ASP A O 1
ATOM 554 N N . LYS A 1 72 ? 16.144 7.598 -10.603 1.00 84.69 72 LYS A N 1
ATOM 555 C CA . LYS A 1 72 ? 15.172 8.690 -10.658 1.00 84.69 72 LYS A CA 1
ATOM 556 C C . LYS A 1 72 ? 13.735 8.203 -10.467 1.00 84.69 72 LYS A C 1
ATOM 558 O O . LYS A 1 72 ? 12.960 8.856 -9.781 1.00 84.69 72 LYS A O 1
ATOM 563 N N . VAL A 1 73 ? 13.355 7.083 -11.088 1.00 83.25 73 VAL A N 1
ATOM 564 C CA . VAL A 1 73 ? 11.993 6.544 -10.965 1.00 83.25 73 VAL A CA 1
ATOM 565 C C . VAL A 1 73 ? 11.796 5.943 -9.581 1.00 83.25 73 VAL A C 1
ATOM 567 O O . VAL A 1 73 ? 10.811 6.253 -8.930 1.00 83.25 73 VAL A O 1
ATOM 570 N N . LYS A 1 74 ? 12.713 5.089 -9.123 1.00 85.38 74 LYS A N 1
ATOM 571 C CA . LYS A 1 74 ? 12.577 4.381 -7.845 1.00 85.38 74 LYS A CA 1
ATOM 572 C C . LYS A 1 74 ? 12.611 5.327 -6.644 1.00 85.38 74 LYS A C 1
ATOM 574 O O . LYS A 1 74 ? 11.916 5.077 -5.663 1.00 85.38 74 LYS A O 1
ATOM 579 N N . GLY A 1 75 ? 13.374 6.416 -6.740 1.00 83.56 75 GLY A N 1
ATOM 580 C CA . GLY A 1 75 ? 13.431 7.463 -5.723 1.00 83.56 75 GLY A CA 1
ATOM 581 C C . GLY A 1 75 ? 12.307 8.500 -5.803 1.00 83.56 75 GLY A C 1
ATOM 582 O O . GLY A 1 75 ? 12.174 9.293 -4.878 1.00 83.56 75 GLY A O 1
ATOM 583 N N . SER A 1 76 ? 11.501 8.525 -6.874 1.00 85.19 76 SER A N 1
ATOM 584 C CA . SER A 1 76 ? 10.445 9.534 -7.031 1.00 85.19 76 SER A CA 1
ATOM 585 C C . SER A 1 76 ? 9.252 9.225 -6.116 1.00 85.19 76 SER A C 1
ATOM 587 O O . SER A 1 76 ? 8.671 8.138 -6.240 1.00 85.19 76 SER A O 1
ATOM 589 N N . PRO A 1 77 ? 8.816 10.175 -5.266 1.00 83.50 77 PRO A N 1
ATOM 590 C CA . PRO A 1 77 ? 7.649 10.012 -4.396 1.00 83.50 77 PRO A CA 1
ATOM 591 C C . PRO A 1 77 ? 6.393 9.580 -5.147 1.00 83.50 77 PRO A C 1
ATOM 593 O O . PRO A 1 77 ? 5.660 8.691 -4.713 1.00 83.50 77 PRO A O 1
ATOM 596 N N . ASN A 1 78 ? 6.200 10.134 -6.341 1.00 81.94 78 ASN A N 1
ATOM 597 C CA . ASN A 1 78 ? 5.086 9.791 -7.207 1.00 81.94 78 ASN A CA 1
ATOM 598 C C . ASN A 1 78 ? 5.107 8.322 -7.643 1.00 81.94 78 ASN A C 1
ATOM 600 O O . ASN A 1 78 ? 4.096 7.628 -7.557 1.00 81.94 78 ASN A O 1
ATOM 604 N N . ALA A 1 79 ? 6.257 7.808 -8.080 1.00 83.75 79 ALA A N 1
ATOM 605 C CA . ALA A 1 79 ? 6.365 6.405 -8.479 1.00 83.75 79 ALA A CA 1
ATOM 606 C C . ALA A 1 79 ? 6.180 5.450 -7.288 1.00 83.75 79 ALA A C 1
ATOM 608 O O . ALA A 1 79 ? 5.576 4.385 -7.434 1.00 83.75 79 ALA A O 1
ATOM 609 N N . GLN A 1 80 ? 6.670 5.846 -6.115 1.00 87.94 80 GLN A N 1
ATOM 610 C CA . GLN A 1 80 ? 6.500 5.113 -4.866 1.00 87.94 80 GLN A CA 1
ATOM 611 C C . GLN A 1 80 ? 5.017 5.034 -4.457 1.00 87.94 80 GLN A C 1
ATOM 613 O O . GLN A 1 80 ? 4.497 3.946 -4.202 1.00 87.94 80 GLN A O 1
ATOM 618 N N . ALA A 1 81 ? 4.294 6.154 -4.490 1.00 84.06 81 ALA A N 1
ATOM 619 C CA . ALA A 1 81 ? 2.859 6.174 -4.217 1.00 84.06 81 ALA A CA 1
ATOM 620 C C . ALA A 1 81 ? 2.064 5.344 -5.242 1.00 84.06 81 ALA A C 1
ATOM 622 O O . ALA A 1 81 ? 1.183 4.567 -4.872 1.00 84.06 81 ALA A O 1
ATOM 623 N N . GLU A 1 82 ? 2.391 5.458 -6.530 1.00 86.44 82 GLU A N 1
ATOM 624 C CA . GLU A 1 82 ? 1.713 4.704 -7.588 1.00 86.44 82 GLU A CA 1
ATOM 625 C C . GLU A 1 82 ? 1.918 3.190 -7.456 1.00 86.44 82 GLU A C 1
ATOM 627 O O . GLU A 1 82 ? 0.958 2.435 -7.620 1.00 86.44 82 GLU A O 1
ATOM 632 N N . VAL A 1 83 ? 3.123 2.720 -7.103 1.00 89.50 83 VAL A N 1
ATOM 633 C CA . VAL A 1 83 ? 3.347 1.276 -6.908 1.00 89.50 83 VAL A CA 1
ATOM 634 C C . VAL A 1 83 ? 2.584 0.740 -5.698 1.00 89.50 83 VAL A C 1
ATOM 636 O O . VAL A 1 83 ? 2.046 -0.365 -5.765 1.00 89.50 83 VAL A O 1
ATOM 639 N N . PHE A 1 84 ? 2.463 1.522 -4.621 1.00 90.94 84 PHE A N 1
ATOM 640 C CA . PHE A 1 84 ? 1.650 1.136 -3.467 1.00 90.94 84 PHE A CA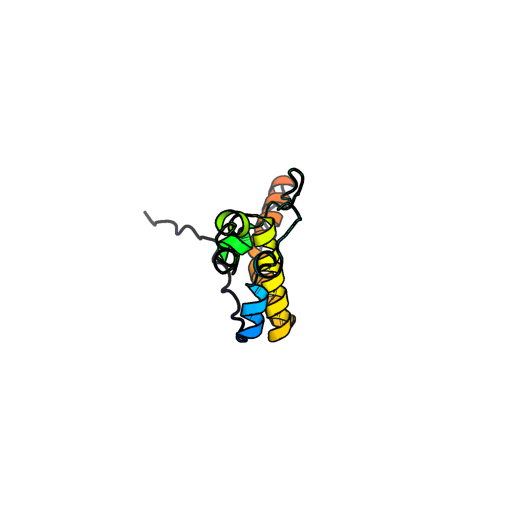 1
ATOM 641 C C . PHE A 1 84 ? 0.164 1.035 -3.839 1.00 90.94 84 PHE A C 1
ATOM 643 O O . PHE A 1 84 ? -0.462 0.004 -3.589 1.00 90.94 84 PHE A O 1
ATOM 650 N N . LYS A 1 85 ? -0.388 2.042 -4.531 1.00 89.94 85 LYS A N 1
ATOM 651 C CA . LYS A 1 85 ? -1.776 2.011 -5.033 1.00 89.94 85 LYS A CA 1
ATOM 652 C C . LYS A 1 85 ? -2.018 0.821 -5.965 1.00 89.94 85 LYS A C 1
ATOM 654 O O . LYS A 1 85 ? -3.032 0.134 -5.843 1.00 89.94 85 LYS A O 1
ATOM 659 N N . ALA A 1 86 ? -1.082 0.549 -6.876 1.00 91.56 86 ALA A N 1
ATOM 660 C CA . ALA A 1 86 ? -1.165 -0.591 -7.782 1.00 91.56 86 ALA A CA 1
ATOM 661 C C . ALA A 1 86 ? -1.155 -1.922 -7.016 1.00 91.56 86 ALA A C 1
ATOM 663 O O . ALA A 1 86 ? -1.931 -2.819 -7.347 1.00 91.56 86 ALA A O 1
ATOM 664 N N . TYR A 1 87 ? -0.336 -2.036 -5.966 1.00 93.69 87 TYR A N 1
ATOM 665 C CA . TYR A 1 87 ? -0.298 -3.213 -5.103 1.00 93.69 87 TYR A CA 1
ATOM 666 C C . TYR A 1 87 ? -1.635 -3.454 -4.397 1.00 93.69 87 TYR A C 1
ATOM 668 O O . TYR A 1 87 ? -2.176 -4.556 -4.481 1.00 93.69 87 TYR A O 1
ATOM 676 N N . VAL A 1 88 ? -2.208 -2.417 -3.775 1.00 93.44 88 VAL A N 1
ATOM 677 C CA . VAL A 1 88 ? -3.537 -2.473 -3.139 1.00 93.44 88 VAL A CA 1
ATOM 678 C C . VAL A 1 88 ? -4.601 -2.913 -4.152 1.00 93.44 88 VAL A C 1
ATOM 680 O O . VAL A 1 88 ? -5.395 -3.812 -3.872 1.00 93.44 88 VAL A O 1
ATOM 683 N N . GLY A 1 89 ? -4.593 -2.333 -5.357 1.00 92.94 89 GLY A N 1
ATOM 684 C CA . GLY A 1 89 ? -5.533 -2.690 -6.422 1.00 92.94 89 GLY A CA 1
ATOM 685 C C . GLY A 1 89 ? -5.371 -4.129 -6.924 1.00 92.94 89 GLY A C 1
ATOM 686 O O . GLY A 1 89 ? -6.362 -4.807 -7.195 1.00 92.94 89 GLY A O 1
ATOM 687 N N . GLY A 1 90 ? -4.137 -4.624 -7.025 1.00 93.94 90 GLY A N 1
ATOM 688 C CA . GLY A 1 90 ? -3.869 -6.016 -7.379 1.00 93.94 90 GLY A CA 1
ATOM 689 C C . GLY A 1 90 ? -4.294 -6.997 -6.288 1.00 93.94 90 GLY A C 1
ATOM 690 O O . GLY A 1 90 ? -4.910 -8.015 -6.595 1.00 93.94 90 GLY A O 1
ATOM 691 N N . LEU A 1 91 ? -4.052 -6.655 -5.021 1.00 94.62 91 LEU A N 1
ATOM 692 C CA . LEU A 1 91 ? -4.514 -7.439 -3.878 1.00 94.62 91 LEU A CA 1
ATOM 693 C C . LEU A 1 91 ? -6.045 -7.523 -3.842 1.00 94.62 91 LEU A C 1
ATOM 695 O O . LEU A 1 91 ? -6.590 -8.613 -3.682 1.00 94.62 91 LEU A O 1
ATOM 699 N N . TYR A 1 92 ? -6.735 -6.402 -4.072 1.00 95.19 92 TYR A N 1
ATOM 700 C CA . TYR A 1 92 ? -8.195 -6.362 -4.185 1.00 95.19 92 TYR A CA 1
ATOM 701 C C . TYR A 1 92 ? -8.711 -7.292 -5.288 1.00 95.19 92 TYR A C 1
ATOM 703 O O . TYR A 1 92 ? -9.647 -8.059 -5.065 1.00 95.19 92 TYR A O 1
ATOM 711 N N . ARG A 1 93 ? -8.080 -7.260 -6.469 1.00 94.19 93 ARG A N 1
ATOM 712 C CA . ARG A 1 93 ? -8.467 -8.118 -7.598 1.00 94.19 93 ARG A CA 1
ATOM 713 C C . ARG A 1 93 ? -8.309 -9.609 -7.303 1.00 94.19 93 ARG A C 1
ATOM 715 O O . ARG A 1 93 ? -9.072 -10.395 -7.852 1.00 94.19 93 ARG A O 1
ATOM 722 N N . GLU A 1 94 ? -7.338 -9.999 -6.479 1.00 93.31 94 GLU A N 1
ATOM 723 C CA . GLU A 1 94 ? -7.082 -11.413 -6.172 1.00 93.31 94 GLU A CA 1
ATOM 724 C C . GLU A 1 94 ? -7.826 -11.932 -4.943 1.00 93.31 94 GLU A C 1
ATOM 726 O O . GLU A 1 94 ? -8.256 -13.082 -4.936 1.00 93.31 94 GLU A O 1
ATOM 731 N N . GLN A 1 95 ? -7.925 -11.124 -3.889 1.00 94.50 95 GLN A N 1
ATOM 732 C CA . GLN A 1 95 ? -8.325 -11.580 -2.551 1.00 94.50 95 GLN A CA 1
ATOM 733 C C . GLN A 1 95 ? -9.522 -10.806 -1.984 1.00 94.50 95 GLN A C 1
ATOM 735 O O . GLN A 1 95 ? -9.939 -11.064 -0.854 1.00 94.50 95 GLN A O 1
ATOM 740 N N . GLY A 1 96 ? -10.084 -9.879 -2.764 1.00 94.06 96 GLY A N 1
ATOM 741 C CA . GLY A 1 96 ? -11.289 -9.133 -2.423 1.00 94.06 96 GLY A CA 1
ATOM 742 C C . GLY A 1 96 ? -11.081 -8.018 -1.398 1.00 94.06 96 GLY A C 1
ATOM 743 O O . GLY A 1 96 ? -9.981 -7.780 -0.893 1.00 94.06 96 GLY A O 1
ATOM 744 N N . LEU A 1 97 ? -12.178 -7.314 -1.103 1.00 95.44 97 LEU A N 1
ATOM 745 C CA . LEU A 1 97 ? -12.181 -6.156 -0.209 1.00 95.44 97 LEU A CA 1
ATOM 746 C C . LEU A 1 97 ? -11.823 -6.533 1.227 1.00 95.44 97 LEU A C 1
ATOM 748 O O . LEU A 1 97 ? -11.017 -5.845 1.835 1.00 95.44 97 LEU A O 1
ATOM 752 N N . ASP A 1 98 ? -12.364 -7.635 1.749 1.00 95.31 98 ASP A N 1
ATOM 753 C CA . ASP A 1 98 ? -12.190 -8.012 3.156 1.00 95.31 98 ASP A CA 1
ATOM 754 C C . ASP A 1 98 ? -10.718 -8.158 3.543 1.00 95.31 98 A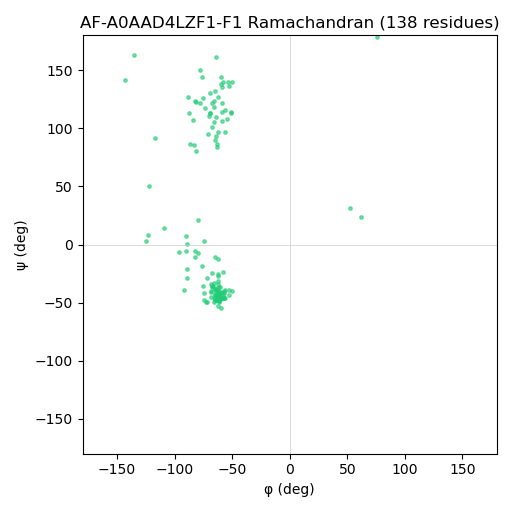SP A C 1
ATOM 756 O O . ASP A 1 98 ? -10.296 -7.702 4.606 1.00 95.31 98 ASP A O 1
ATOM 760 N N . THR A 1 99 ? -9.925 -8.772 2.666 1.00 93.88 99 THR A N 1
ATOM 761 C CA . THR A 1 99 ? -8.483 -8.947 2.861 1.00 93.88 99 THR A CA 1
ATOM 762 C C . THR A 1 99 ? -7.770 -7.598 2.879 1.00 93.88 99 THR A C 1
ATOM 764 O O . THR A 1 99 ? -6.977 -7.323 3.779 1.00 93.88 99 THR A O 1
ATOM 767 N N . VAL A 1 100 ? -8.087 -6.741 1.905 1.00 93.94 100 VAL A N 1
ATOM 768 C CA . VAL A 1 100 ? -7.503 -5.401 1.774 1.00 93.94 100 VAL A CA 1
ATOM 769 C C . VAL A 1 100 ? -7.864 -4.532 2.973 1.00 93.94 100 VAL A C 1
ATOM 771 O O . VAL A 1 100 ? -6.978 -3.931 3.567 1.00 93.94 100 VAL A O 1
ATOM 774 N N . SER A 1 101 ? -9.136 -4.497 3.367 1.00 93.19 101 SER A N 1
ATOM 775 C CA . SER A 1 101 ? -9.621 -3.717 4.504 1.00 93.19 101 SER A CA 1
ATOM 776 C C . SER A 1 101 ? -8.999 -4.183 5.812 1.00 93.19 101 SER A C 1
ATOM 778 O O . SER A 1 101 ? -8.513 -3.347 6.559 1.00 93.19 101 SER A O 1
ATOM 780 N N . LYS A 1 102 ? -8.934 -5.494 6.084 1.00 93.81 102 LYS A N 1
ATOM 781 C CA . LYS A 1 102 ? -8.284 -6.008 7.304 1.00 93.81 102 LYS A CA 1
ATOM 782 C C . LYS A 1 102 ? -6.819 -5.589 7.384 1.00 93.81 102 LYS A C 1
ATOM 784 O O . LYS A 1 102 ? -6.375 -5.111 8.427 1.00 93.81 102 LYS A O 1
ATOM 789 N N . TRP A 1 103 ? -6.084 -5.737 6.283 1.00 93.56 103 TRP A N 1
ATOM 790 C CA . TRP A 1 103 ? -4.679 -5.348 6.226 1.00 93.56 103 TRP A CA 1
ATOM 791 C C . TRP A 1 103 ? -4.493 -3.831 6.361 1.00 93.56 103 TRP A C 1
ATOM 793 O O . TRP A 1 103 ? -3.723 -3.394 7.213 1.00 93.56 103 TRP A O 1
ATOM 803 N N . LEU A 1 104 ? -5.235 -3.024 5.594 1.00 91.00 104 LEU A N 1
ATOM 804 C CA . LEU A 1 104 ? -5.149 -1.564 5.659 1.00 91.00 104 LEU A CA 1
ATOM 805 C C . LEU A 1 104 ? -5.601 -1.015 7.013 1.00 91.00 104 LEU A C 1
ATOM 807 O O . LEU A 1 104 ? -4.976 -0.088 7.509 1.00 91.00 104 LEU A O 1
ATOM 811 N N . CYS A 1 105 ? -6.633 -1.580 7.642 1.00 90.62 105 CYS A N 1
ATOM 812 C CA . CYS A 1 105 ? -7.040 -1.185 8.989 1.00 90.62 105 CYS A CA 1
ATOM 813 C C . CYS A 1 105 ? -5.928 -1.468 9.999 1.00 90.62 105 CYS A C 1
ATOM 815 O O . CYS A 1 105 ? -5.576 -0.570 10.753 1.00 90.62 105 CYS A O 1
ATOM 817 N N . SER A 1 106 ? -5.326 -2.663 9.973 1.00 89.00 106 SER A N 1
ATOM 818 C CA . SER A 1 106 ? -4.189 -2.985 10.846 1.00 89.00 106 SER A CA 1
ATOM 819 C C . SER A 1 106 ? -2.990 -2.067 10.600 1.00 89.00 106 SER A C 1
ATOM 821 O O . SER A 1 106 ? -2.284 -1.722 11.541 1.00 89.00 106 SER A O 1
ATOM 823 N N . PHE A 1 107 ? -2.753 -1.684 9.346 1.00 85.88 107 PHE A N 1
ATOM 824 C CA . PHE A 1 107 ? -1.653 -0.811 8.951 1.00 85.88 107 PHE A CA 1
ATOM 825 C C . PHE A 1 107 ? -1.874 0.642 9.392 1.00 85.88 107 PHE A C 1
ATOM 827 O O . PHE A 1 107 ? -1.007 1.252 10.008 1.00 85.88 107 PHE A O 1
ATOM 834 N N . LEU A 1 108 ? -3.057 1.191 9.107 1.00 86.12 108 LEU A N 1
ATOM 835 C CA . LEU A 1 108 ? -3.414 2.580 9.396 1.00 86.12 108 LEU A CA 1
ATOM 836 C C . LEU A 1 108 ? -3.729 2.818 10.874 1.00 86.12 108 LEU A C 1
ATOM 838 O O . LEU A 1 108 ? -3.691 3.962 11.312 1.00 86.12 108 LEU A O 1
ATOM 842 N N . GLN A 1 109 ? -4.028 1.771 11.646 1.00 84.88 109 GLN A N 1
ATOM 843 C CA . GLN A 1 109 ? -4.367 1.889 13.064 1.00 84.88 109 GLN A CA 1
ATOM 844 C C . GLN A 1 109 ? -3.270 2.586 13.873 1.00 84.88 109 GLN A C 1
ATOM 846 O O . GLN A 1 109 ? -3.592 3.420 14.714 1.00 84.88 109 GLN A O 1
ATOM 851 N N . VAL A 1 110 ? -1.996 2.292 13.593 1.00 80.19 110 VAL A N 1
ATOM 852 C CA . VAL A 1 110 ? -0.862 2.920 14.292 1.00 80.19 110 VAL A CA 1
ATOM 853 C C . VAL A 1 110 ? -0.863 4.433 14.053 1.00 80.19 110 VAL A C 1
ATOM 855 O O . VAL A 1 110 ? -0.842 5.216 14.997 1.00 80.19 110 VAL A O 1
ATOM 858 N N . TYR A 1 111 ? -1.016 4.849 12.796 1.00 81.75 111 TYR A N 1
ATOM 859 C CA . TYR A 1 111 ? -1.061 6.262 12.420 1.00 81.75 111 TYR A CA 1
ATOM 860 C C . TYR A 1 111 ? -2.316 6.972 12.933 1.00 81.75 111 TYR A C 1
ATOM 862 O O . TYR A 1 111 ? -2.246 8.110 13.390 1.00 81.75 111 TYR A O 1
ATOM 870 N N . ALA A 1 112 ? -3.470 6.305 12.887 1.00 83.75 112 ALA A N 1
ATOM 871 C CA . ALA A 1 112 ? -4.721 6.848 13.401 1.00 83.75 112 ALA A CA 1
ATOM 872 C C . ALA A 1 112 ? -4.645 7.082 14.916 1.00 83.75 112 ALA A C 1
ATOM 874 O O . ALA A 1 112 ? -5.144 8.094 15.404 1.00 83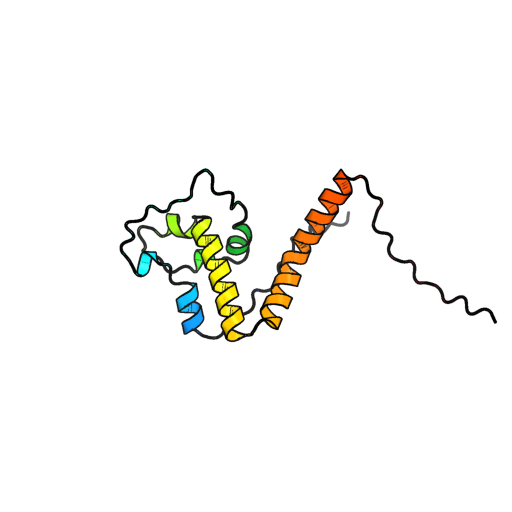.75 112 ALA A O 1
ATOM 875 N N . GLN A 1 113 ? -3.996 6.174 15.649 1.00 83.50 113 GLN A N 1
ATOM 876 C CA . GLN A 1 113 ? -3.780 6.311 17.084 1.00 83.50 113 GLN A CA 1
ATOM 877 C C . GLN A 1 113 ? -2.811 7.455 17.402 1.00 83.50 113 GLN A C 1
ATOM 879 O O . GLN A 1 113 ? -3.121 8.282 18.258 1.00 83.50 113 GLN A O 1
ATOM 884 N N . ASP A 1 114 ? -1.694 7.556 16.682 1.00 80.94 114 ASP A N 1
ATOM 885 C CA . ASP A 1 114 ? -0.736 8.651 16.860 1.00 80.94 114 ASP A CA 1
ATOM 886 C C . ASP A 1 114 ? -1.360 10.016 16.544 1.00 80.94 114 ASP A C 1
ATOM 888 O O . ASP A 1 114 ? -1.226 10.960 17.326 1.00 80.94 114 ASP A O 1
ATOM 892 N N . ALA A 1 115 ? -2.103 10.121 15.438 1.00 81.94 115 ALA A N 1
ATOM 893 C CA . ALA A 1 115 ? -2.824 11.336 15.068 1.00 81.94 115 ALA A CA 1
ATOM 894 C C . ALA A 1 115 ? -3.878 11.708 16.118 1.00 81.94 115 ALA A C 1
ATOM 896 O O . ALA A 1 115 ? -3.968 12.868 16.524 1.00 81.94 115 ALA A O 1
ATOM 897 N N . TYR A 1 116 ? -4.638 10.721 16.602 1.00 84.38 116 TYR A N 1
ATOM 898 C CA . TYR A 1 116 ? -5.613 10.926 17.666 1.00 84.38 116 TYR A CA 1
ATOM 899 C C . TYR A 1 116 ? -4.951 11.449 18.945 1.00 84.38 116 TYR A C 1
ATOM 901 O O . TYR A 1 116 ? -5.414 12.437 19.508 1.00 84.38 116 TYR A O 1
ATOM 909 N N . GLU A 1 117 ? -3.845 10.848 19.386 1.00 83.56 117 GLU A N 1
ATOM 910 C CA . GLU A 1 117 ? -3.127 11.276 20.592 1.00 83.56 117 GLU A CA 1
ATOM 911 C C . GLU A 1 117 ? -2.456 12.649 20.432 1.00 83.56 117 GLU A C 1
ATOM 913 O O . GLU A 1 117 ? -2.409 13.418 21.395 1.00 83.56 117 GLU A O 1
ATOM 918 N N . ASN A 1 118 ? -1.972 12.994 19.235 1.00 82.31 118 ASN A N 1
ATOM 919 C CA . ASN A 1 118 ? -1.446 14.329 18.936 1.00 82.31 118 ASN A CA 1
ATOM 920 C C . ASN A 1 118 ? -2.536 15.399 19.089 1.00 82.31 118 ASN A C 1
ATOM 922 O O . ASN A 1 118 ? -2.371 16.324 19.883 1.00 82.31 118 ASN A O 1
ATOM 926 N N . ILE A 1 119 ? -3.681 15.216 18.424 1.00 84.62 119 ILE A N 1
ATOM 927 C CA . ILE A 1 119 ? -4.838 16.119 18.535 1.00 84.62 119 ILE A CA 1
ATOM 928 C C . ILE A 1 119 ? -5.310 16.183 19.993 1.00 84.62 119 ILE A C 1
ATOM 930 O O . ILE A 1 119 ? -5.583 17.252 20.534 1.00 84.62 119 ILE A O 1
ATOM 934 N N . ARG A 1 120 ? -5.356 15.043 20.687 1.00 83.50 120 ARG A N 1
ATOM 935 C CA . ARG A 1 120 ? -5.776 14.986 22.089 1.00 83.50 120 ARG A CA 1
ATOM 936 C C . ARG A 1 120 ? -4.862 15.803 23.010 1.00 83.50 120 ARG A C 1
ATOM 938 O O . ARG A 1 120 ? -5.368 16.493 23.896 1.00 83.50 120 ARG A O 1
ATOM 945 N N . ARG A 1 121 ? -3.542 15.750 22.786 1.00 82.88 121 ARG A N 1
ATOM 946 C CA . ARG A 1 121 ? -2.542 16.572 23.491 1.00 82.88 121 ARG A CA 1
ATOM 947 C C . ARG A 1 121 ? -2.721 18.058 23.200 1.00 82.88 121 ARG A C 1
ATOM 949 O O . ARG A 1 121 ? -2.697 18.849 24.137 1.00 82.88 121 ARG A O 1
ATOM 956 N N . GLU A 1 122 ? -2.943 18.427 21.941 1.00 85.44 122 GLU A N 1
ATOM 957 C CA . GLU A 1 122 ? -3.201 19.818 21.539 1.00 85.44 122 GLU A CA 1
ATOM 958 C C . GLU A 1 122 ? -4.470 20.383 22.193 1.00 85.44 122 GLU A C 1
ATOM 960 O O . GLU A 1 122 ? -4.496 21.537 22.616 1.00 85.44 122 GLU A O 1
ATOM 965 N N . HIS A 1 123 ? -5.500 19.549 22.346 1.00 87.62 123 HIS A N 1
ATOM 966 C CA . HIS A 1 123 ? -6.768 19.918 22.975 1.00 87.62 123 HIS A CA 1
ATOM 967 C C . HIS A 1 123 ? -6.824 19.686 24.499 1.00 87.62 123 HIS A C 1
ATOM 969 O O . HIS A 1 123 ? -7.890 19.858 25.090 1.00 87.62 123 HIS A O 1
ATOM 975 N N . LEU A 1 124 ? -5.708 19.319 25.150 1.00 82.81 124 LEU A N 1
ATOM 976 C CA . LEU A 1 124 ? -5.599 19.106 26.607 1.00 82.81 124 LEU A CA 1
ATOM 977 C C . LEU A 1 124 ? -6.648 18.137 27.194 1.00 82.81 124 LEU A C 1
ATOM 979 O O . LEU A 1 124 ? -7.078 18.280 28.341 1.00 82.81 124 LEU A O 1
ATOM 983 N N . LEU A 1 125 ? -7.082 17.149 26.414 1.00 79.38 125 LEU A N 1
ATOM 984 C CA . LEU A 1 125 ? -8.087 16.186 26.861 1.00 79.38 125 LEU A CA 1
ATOM 985 C C . LEU A 1 125 ? -7.461 15.150 27.824 1.00 79.38 125 LEU A C 1
ATOM 987 O O . LEU A 1 125 ? -6.308 14.747 27.634 1.00 79.38 125 LEU A O 1
ATOM 991 N N . PRO A 1 126 ? -8.204 14.690 28.851 1.00 75.38 126 PRO A N 1
ATOM 992 C CA . PRO A 1 126 ? -7.704 13.723 29.827 1.00 75.38 126 PRO A CA 1
ATOM 993 C C . PRO A 1 126 ? -7.379 12.360 29.183 1.00 75.38 126 PRO A C 1
ATOM 995 O O . PRO A 1 126 ? -7.874 12.058 28.091 1.00 75.38 126 PRO A O 1
ATOM 998 N N . PRO A 1 127 ? -6.572 11.507 29.852 1.00 69.62 127 PRO A N 1
ATOM 999 C CA . PRO A 1 127 ? -6.296 10.155 29.375 1.00 69.62 127 PRO A CA 1
ATOM 1000 C C . PRO A 1 127 ? -7.601 9.398 29.122 1.00 69.62 127 PRO A C 1
ATOM 1002 O O . PRO A 1 127 ? -8.536 9.509 29.919 1.00 69.62 127 PRO A O 1
ATOM 1005 N N . VAL A 1 128 ? -7.662 8.617 28.036 1.00 68.19 128 VAL A N 1
ATOM 1006 C CA . VAL A 1 128 ? -8.767 7.675 27.804 1.00 68.19 128 VAL A CA 1
ATOM 1007 C C . VAL A 1 128 ? -8.931 6.825 29.062 1.00 68.19 128 VAL A C 1
ATOM 1009 O O . VAL A 1 128 ? -8.033 6.077 29.443 1.0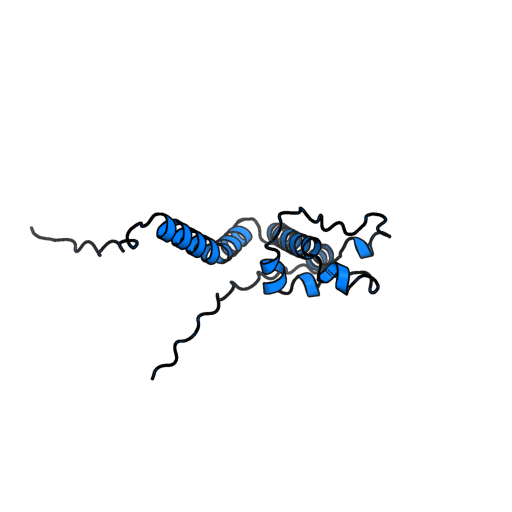0 68.19 128 VAL A O 1
ATOM 1012 N N . GLN A 1 129 ? -10.068 6.987 29.737 1.00 62.66 129 GLN A N 1
ATOM 1013 C CA . GLN A 1 129 ? -10.421 6.154 30.874 1.00 62.66 129 GLN A CA 1
ATOM 1014 C C . GLN A 1 129 ? -10.701 4.760 30.325 1.00 62.66 129 GLN A C 1
ATOM 1016 O O . GLN A 1 129 ? -11.663 4.566 29.581 1.00 62.66 129 GLN A O 1
ATOM 1021 N N . THR A 1 130 ? -9.863 3.784 30.667 1.00 58.31 130 THR A N 1
ATOM 1022 C CA . THR A 1 130 ? -10.226 2.382 30.479 1.00 58.31 130 THR A CA 1
ATOM 1023 C C . THR A 1 130 ? -11.503 2.163 31.286 1.00 58.31 130 THR A C 1
ATOM 1025 O O . THR A 1 130 ? -11.478 2.452 32.488 1.00 58.31 130 THR A O 1
ATOM 1028 N N . PRO A 1 131 ? -12.626 1.724 30.685 1.00 52.22 131 PRO A N 1
ATOM 1029 C CA . PRO A 1 131 ? -13.818 1.436 31.463 1.00 52.22 131 PRO A CA 1
ATOM 1030 C C . PRO A 1 131 ? -13.420 0.413 32.524 1.00 52.22 131 PRO A C 1
ATOM 1032 O O . PRO A 1 131 ? -12.971 -0.688 32.197 1.00 52.22 131 PRO A O 1
ATOM 1035 N N . ALA A 1 132 ? -13.497 0.820 33.793 1.00 54.84 132 ALA A N 1
ATOM 1036 C CA . ALA A 1 132 ? -13.270 -0.082 34.906 1.00 54.84 132 ALA A CA 1
ATOM 1037 C C . ALA A 1 132 ? -14.188 -1.296 34.698 1.00 54.84 132 ALA A C 1
ATOM 1039 O O . ALA A 1 132 ? -15.348 -1.090 34.317 1.00 54.84 132 ALA A O 1
ATOM 1040 N N . PRO A 1 133 ? -13.709 -2.538 34.906 1.00 58.12 133 PRO A N 1
ATOM 1041 C CA . PRO A 1 133 ? -14.588 -3.694 34.912 1.00 58.12 133 PRO A CA 1
ATOM 1042 C C . PRO A 1 133 ? -15.722 -3.359 35.870 1.00 58.12 133 PRO A C 1
ATOM 1044 O O . PRO A 1 133 ? -15.470 -3.137 37.056 1.00 58.12 133 PRO A O 1
ATOM 1047 N N . GLN A 1 134 ? -16.943 -3.219 35.349 1.00 59.69 134 GLN A N 1
ATOM 1048 C CA . GLN A 1 134 ? -18.109 -3.070 36.198 1.00 59.69 134 GLN A CA 1
ATOM 1049 C C . GLN A 1 134 ? -18.175 -4.368 36.988 1.00 59.69 134 GLN A C 1
ATOM 1051 O O . GLN A 1 134 ? -18.605 -5.397 36.471 1.00 59.69 134 GLN A O 1
ATOM 1056 N N . ALA A 1 135 ? -17.642 -4.343 38.209 1.00 56.62 135 ALA A N 1
ATOM 1057 C CA . ALA A 1 135 ? -17.915 -5.369 39.181 1.00 56.62 135 ALA A CA 1
ATOM 1058 C C . ALA A 1 135 ? -19.438 -5.396 39.273 1.00 56.62 135 ALA A C 1
ATOM 1060 O O . ALA A 1 135 ? -20.048 -4.422 39.714 1.00 56.62 135 ALA A O 1
ATOM 1061 N N . LEU A 1 136 ? -20.046 -6.455 38.732 1.00 54.41 136 LEU A N 1
ATOM 1062 C CA . LEU A 1 136 ? -21.440 -6.767 38.977 1.00 54.41 136 LEU A CA 1
ATOM 1063 C C . LEU A 1 136 ? -21.574 -6.870 40.494 1.00 54.41 136 LEU A C 1
ATOM 1065 O O . LEU A 1 136 ? -21.249 -7.905 41.077 1.00 54.41 136 LEU A O 1
ATOM 1069 N N . SER A 1 137 ? -22.017 -5.786 41.125 1.00 54.44 137 SER A N 1
ATOM 1070 C CA . SER A 1 137 ? -22.536 -5.796 42.482 1.00 54.44 137 SER A CA 1
ATOM 1071 C C . SER A 1 137 ? -23.781 -6.673 42.460 1.00 54.44 137 SER A C 1
ATOM 1073 O O . SER A 1 137 ? -24.888 -6.211 42.198 1.00 54.44 137 SER A O 1
ATOM 1075 N N . SER A 1 138 ? -23.561 -7.973 42.635 1.00 57.66 138 SER A N 1
ATOM 1076 C CA . SER A 1 138 ? -24.605 -8.943 42.928 1.00 57.66 138 SER A CA 1
ATOM 1077 C C . SER A 1 138 ? -24.863 -8.853 44.425 1.00 57.66 138 SER A C 1
ATOM 1079 O O . SER A 1 138 ? -24.313 -9.626 45.200 1.00 57.66 138 SER A O 1
ATOM 1081 N N . ASP A 1 139 ? -25.645 -7.851 44.813 1.00 62.44 139 ASP A N 1
ATOM 1082 C CA . ASP A 1 139 ? -26.303 -7.789 46.113 1.00 62.44 139 ASP A CA 1
ATOM 1083 C C . ASP A 1 139 ? -27.811 -7.801 45.850 1.00 62.44 139 ASP A C 1
ATOM 1085 O O . ASP A 1 139 ? -28.410 -6.760 45.572 1.00 62.44 139 ASP A O 1
ATOM 1089 N N . GLN A 1 140 ? -28.385 -9.007 45.834 1.00 46.25 140 GLN A N 1
ATOM 1090 C CA . GLN A 1 140 ? -29.642 -9.368 46.503 1.00 46.25 140 GLN A CA 1
ATOM 1091 C C . GLN A 1 140 ? -29.929 -10.864 46.371 1.00 46.25 140 GLN A C 1
ATOM 1093 O O . GLN A 1 140 ? -29.800 -11.404 45.249 1.00 46.25 140 GLN A O 1
#

Secondary structure (DSSP, 8-state):
----------PPPPPPP--HHHHHHHHB-HHHHS---S-----TT-----THHHHHTTTGGG-B--GGGHHHHHT-HHHHHHHHHHHHHHHHHHHHHHHHHHHHHHHHHHHHHHHHHHHHHHTTPPP-------------

Solvent-accessible surface area (backbone atoms only — not comparable to full-atom values): 8768 Å² total; per-residue (Å²): 138,80,83,80,80,78,80,66,85,79,71,68,80,80,82,82,74,84,51,69,67,53,51,50,57,43,28,50,39,66,62,61,81,39,93,68,86,64,75,88,73,78,52,96,80,59,86,75,86,74,33,57,67,18,58,77,68,48,51,31,78,62,47,44,55,42,77,97,46,37,69,65,46,48,70,30,52,67,50,16,43,49,41,42,54,36,44,54,52,47,42,32,74,75,60,34,62,70,54,47,49,55,50,49,50,64,53,47,47,59,57,53,50,52,52,48,52,51,54,35,59,76,67,70,56,76,79,84,75,73,79,70,82,77,73,79,80,84,81,129

Sequence (140 aa):
MTPSVQSSPELPPLPAIKSGTTLRQIFTHRSLARRSKRAFEDSPNDPSPDNEHAVLYGLHERLVVQVAQADKVKGSPNAQAEVFKAYVGGLYREQGLDTVSKWLCSFLQVYAQDAYENIRREHLLPPVQTPAPQALSSDQ